Protein AF-A0A2E3K955-F1 (afdb_monomer_lite)

Structure (mmCIF, N/CA/C/O backbone):
data_AF-A0A2E3K955-F1
#
_entry.id   AF-A0A2E3K955-F1
#
loop_
_atom_site.group_PDB
_atom_site.id
_atom_site.type_symbol
_atom_site.label_atom_id
_atom_site.label_alt_id
_atom_site.label_comp_id
_atom_site.label_asym_id
_atom_site.label_entity_id
_atom_site.label_seq_id
_atom_site.pdbx_PDB_ins_code
_atom_site.Cartn_x
_atom_site.Cartn_y
_atom_site.Cartn_z
_atom_site.occupancy
_atom_site.B_iso_or_equiv
_atom_site.auth_seq_id
_atom_site.auth_comp_id
_atom_site.auth_asym_id
_atom_site.auth_atom_id
_atom_site.pdbx_PDB_model_num
ATOM 1 N N . MET A 1 1 ? 65.941 2.593 -70.923 1.00 53.12 1 MET A N 1
ATOM 2 C CA . MET A 1 1 ? 64.839 1.762 -70.395 1.00 53.12 1 MET A CA 1
ATOM 3 C C . MET A 1 1 ? 63.545 2.263 -71.023 1.00 53.12 1 MET A C 1
ATOM 5 O O . MET A 1 1 ? 63.194 3.402 -70.747 1.00 53.12 1 MET A O 1
A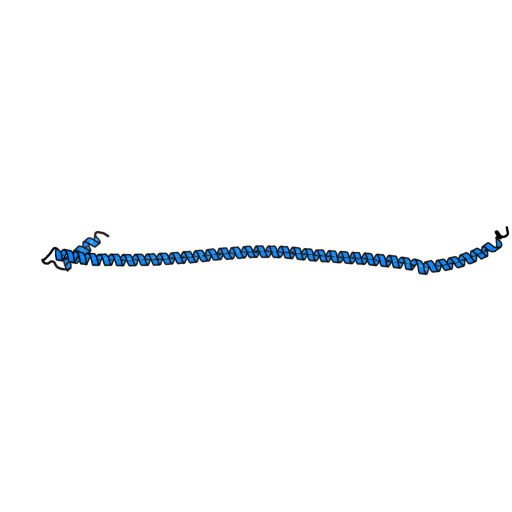TOM 9 N N . PRO A 1 2 ? 62.862 1.485 -71.877 1.00 59.06 2 PRO A N 1
ATOM 10 C CA . PRO A 1 2 ? 61.659 1.915 -72.614 1.00 59.06 2 PRO A CA 1
ATOM 11 C C . PRO A 1 2 ? 60.407 2.132 -71.729 1.00 59.06 2 PRO A C 1
ATOM 13 O O . PRO A 1 2 ? 59.293 2.167 -72.227 1.00 59.06 2 PRO A O 1
ATOM 16 N N . GLN A 1 3 ? 60.578 2.245 -70.409 1.00 63.62 3 GLN A N 1
ATOM 17 C CA . GLN A 1 3 ? 59.508 2.327 -69.407 1.00 63.62 3 GLN A CA 1
ATOM 18 C C . GLN A 1 3 ? 59.197 3.774 -68.984 1.00 63.62 3 GLN A C 1
ATOM 20 O O . GLN A 1 3 ? 58.196 4.015 -68.320 1.00 63.62 3 GLN A O 1
ATOM 25 N N . LEU A 1 4 ? 60.051 4.732 -69.361 1.00 69.06 4 LEU A N 1
ATOM 26 C CA . LEU A 1 4 ? 59.873 6.167 -69.112 1.00 69.06 4 LEU A CA 1
ATOM 27 C C . LEU A 1 4 ? 59.675 6.907 -70.439 1.00 69.06 4 LEU A C 1
ATOM 29 O O . LEU A 1 4 ? 60.386 7.863 -70.744 1.00 69.06 4 LEU A O 1
ATOM 33 N N . ASP A 1 5 ? 58.748 6.411 -71.256 1.00 71.06 5 ASP A N 1
ATOM 34 C CA . ASP A 1 5 ? 58.292 7.130 -72.439 1.00 71.06 5 ASP A CA 1
ATOM 35 C C . ASP A 1 5 ? 57.166 8.094 -72.038 1.00 71.06 5 ASP A C 1
ATOM 37 O O . ASP A 1 5 ? 56.031 7.697 -71.776 1.00 71.06 5 ASP A O 1
ATOM 41 N N . PHE A 1 6 ? 57.493 9.385 -71.955 1.00 74.06 6 PHE A N 1
ATOM 42 C CA . PHE A 1 6 ? 56.559 10.437 -71.546 1.00 74.06 6 PHE A CA 1
ATOM 43 C C . PHE A 1 6 ? 55.397 10.633 -72.534 1.00 74.06 6 PHE A C 1
ATOM 45 O O . PHE A 1 6 ? 54.405 11.276 -72.183 1.00 74.06 6 PHE A O 1
ATOM 52 N N . ALA A 1 7 ? 55.473 10.066 -73.744 1.00 78.69 7 ALA A N 1
ATOM 53 C CA . ALA A 1 7 ? 54.402 10.145 -74.731 1.00 78.69 7 ALA A CA 1
ATOM 54 C C . ALA A 1 7 ? 53.134 9.367 -74.321 1.00 78.69 7 ALA A C 1
ATOM 56 O O . ALA A 1 7 ? 52.042 9.702 -74.779 1.00 78.69 7 ALA A O 1
ATOM 57 N N . THR A 1 8 ? 53.230 8.363 -73.436 1.00 80.00 8 THR A N 1
ATOM 58 C CA . THR A 1 8 ? 52.069 7.553 -73.006 1.00 80.00 8 THR A CA 1
ATOM 59 C C . THR A 1 8 ? 51.352 8.104 -71.770 1.00 80.00 8 THR A C 1
ATOM 61 O O . THR A 1 8 ? 50.213 7.714 -71.491 1.00 80.00 8 THR A O 1
ATOM 64 N N . PHE A 1 9 ? 51.979 9.028 -71.032 1.00 84.19 9 PHE A N 1
ATOM 65 C CA . PHE A 1 9 ? 51.437 9.581 -69.785 1.00 84.19 9 PHE A CA 1
ATOM 66 C C . PHE A 1 9 ? 50.100 10.323 -69.955 1.00 84.19 9 PHE A C 1
ATOM 68 O O . PHE A 1 9 ? 49.212 10.090 -69.132 1.00 84.19 9 PHE A O 1
ATOM 75 N N . PRO A 1 10 ? 49.876 11.151 -70.998 1.00 88.31 10 PRO A N 1
ATOM 76 C CA . PRO A 1 10 ? 48.590 11.827 -71.187 1.00 88.31 10 PRO A CA 1
ATOM 77 C C . PRO A 1 10 ? 47.419 10.850 -71.351 1.00 88.31 10 PRO A C 1
ATOM 79 O O . PRO A 1 10 ? 46.369 11.028 -70.735 1.00 88.31 10 PRO A O 1
ATOM 82 N N . THR A 1 11 ? 47.611 9.777 -72.122 1.00 88.62 11 THR A N 1
ATOM 83 C CA . THR A 1 11 ? 46.588 8.742 -72.337 1.00 88.62 11 THR A CA 1
ATOM 84 C C . THR A 1 11 ? 46.300 7.962 -71.055 1.00 88.62 11 THR A C 1
ATOM 86 O O . THR A 1 11 ? 45.140 7.685 -70.746 1.00 88.62 11 THR A O 1
ATOM 89 N N . GLN A 1 12 ? 47.334 7.637 -70.273 1.00 88.00 12 GLN A N 1
ATOM 90 C CA . GLN A 1 12 ? 47.169 6.965 -68.983 1.00 88.00 12 GLN A CA 1
ATOM 91 C C . GLN A 1 12 ? 46.436 7.854 -67.968 1.00 88.00 12 GLN A C 1
ATOM 93 O O . GLN A 1 12 ? 45.546 7.372 -67.271 1.00 88.00 12 GLN A O 1
ATOM 98 N N . LEU A 1 13 ? 46.753 9.152 -67.920 1.00 91.19 13 LEU A N 1
ATOM 99 C CA . LEU A 1 13 ? 46.060 10.125 -67.072 1.00 91.19 13 LEU A CA 1
ATOM 100 C C . LEU A 1 13 ? 44.598 10.323 -67.487 1.00 91.19 13 LEU A C 1
ATOM 102 O O . LEU A 1 13 ? 43.734 10.427 -66.620 1.00 91.19 13 LEU A O 1
ATOM 106 N N . PHE A 1 14 ? 44.303 10.324 -68.789 1.00 93.56 14 PHE A N 1
ATOM 107 C CA . PHE A 1 14 ? 42.934 10.407 -69.299 1.00 93.56 14 PHE A CA 1
ATOM 108 C C . PHE A 1 14 ? 42.082 9.213 -68.844 1.00 93.56 14 PHE A C 1
ATOM 110 O O . PHE A 1 14 ? 41.010 9.400 -68.265 1.00 93.56 14 PHE A O 1
ATOM 117 N N . TRP A 1 15 ? 42.576 7.983 -69.020 1.00 93.50 15 TRP A N 1
ATOM 118 C CA . TRP A 1 15 ? 41.871 6.783 -68.552 1.00 93.50 15 TRP A CA 1
ATOM 119 C C . TRP A 1 15 ? 41.811 6.676 -67.026 1.00 93.50 15 TRP A C 1
ATOM 121 O O . TRP A 1 15 ? 40.805 6.209 -66.485 1.00 93.50 15 TRP A O 1
ATOM 131 N N . LEU A 1 16 ? 42.841 7.144 -66.318 1.00 95.06 16 LEU A N 1
ATOM 132 C CA . LEU A 1 16 ? 42.818 7.254 -64.861 1.00 95.06 16 LEU A CA 1
ATOM 133 C C . LEU A 1 16 ? 41.702 8.196 -64.412 1.00 95.06 16 LEU A C 1
ATOM 135 O O . LEU A 1 16 ? 40.919 7.814 -63.551 1.00 95.06 16 LEU A O 1
ATOM 139 N N . LEU A 1 17 ? 41.570 9.377 -65.021 1.00 96.06 17 LEU A N 1
ATOM 140 C CA . LEU A 1 17 ? 40.493 10.317 -64.706 1.00 96.06 17 LEU A CA 1
ATOM 141 C C . LEU A 1 17 ? 39.119 9.703 -64.962 1.00 96.06 17 LEU A C 1
ATOM 143 O O . LEU A 1 17 ? 38.263 9.757 -64.087 1.00 96.06 17 LEU A O 1
ATOM 147 N N . ILE A 1 18 ? 38.919 9.061 -66.114 1.00 96.38 18 ILE A N 1
ATOM 148 C CA . ILE A 1 18 ? 37.639 8.424 -66.447 1.00 96.38 18 ILE A CA 1
ATOM 149 C C . ILE A 1 18 ? 37.294 7.322 -65.441 1.00 96.38 18 ILE A C 1
ATOM 151 O O . ILE A 1 18 ? 36.209 7.330 -64.859 1.00 96.38 18 ILE A O 1
ATOM 155 N N . SER A 1 19 ? 38.209 6.378 -65.217 1.00 95.75 19 SER A N 1
ATOM 156 C CA . SER A 1 19 ? 37.980 5.252 -64.304 1.00 95.75 19 SER A CA 1
ATOM 157 C C . SER A 1 19 ? 37.787 5.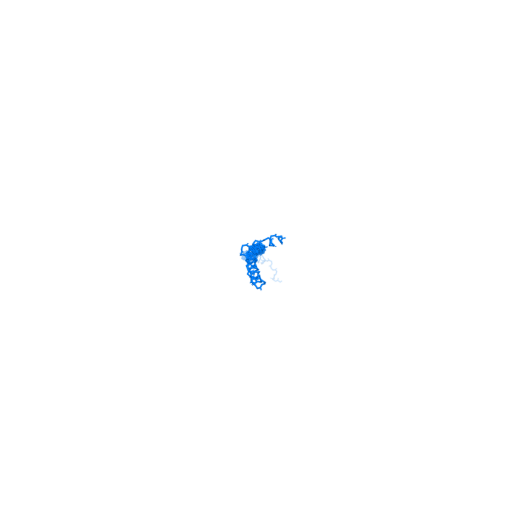716 -62.856 1.00 95.75 19 SER A C 1
ATOM 159 O O . SER A 1 19 ? 36.879 5.237 -62.174 1.00 95.75 19 SER A O 1
ATOM 161 N N . PHE A 1 20 ? 38.564 6.705 -62.410 1.00 96.38 20 PHE A N 1
ATOM 162 C CA . PHE A 1 20 ? 38.437 7.305 -61.086 1.00 96.38 20 PHE A CA 1
ATOM 163 C C . PHE A 1 20 ? 37.120 8.067 -60.922 1.00 96.38 20 PHE A C 1
ATOM 165 O O . PHE A 1 20 ? 36.446 7.890 -59.913 1.00 96.38 20 PHE A O 1
ATOM 172 N N . SER A 1 21 ? 36.703 8.870 -61.905 1.00 96.69 21 SER A N 1
ATOM 173 C CA . SER A 1 21 ? 35.426 9.592 -61.857 1.00 96.69 21 SER A CA 1
ATOM 174 C C . SER A 1 21 ? 34.228 8.643 -61.822 1.00 96.69 21 SER A C 1
ATOM 176 O O . SER A 1 21 ? 33.286 8.881 -61.065 1.00 96.69 21 SER A O 1
ATOM 178 N N . ILE A 1 22 ? 34.267 7.546 -62.588 1.00 96.31 22 ILE A N 1
ATOM 179 C CA . ILE A 1 22 ? 33.226 6.509 -62.545 1.00 96.31 22 ILE A CA 1
ATOM 180 C C . ILE A 1 22 ? 33.179 5.866 -61.154 1.00 96.31 22 ILE A C 1
ATOM 182 O O . ILE A 1 22 ? 32.109 5.801 -60.546 1.00 96.31 22 ILE A O 1
ATOM 186 N N . LEU A 1 23 ? 34.329 5.446 -60.616 1.00 95.62 23 LEU A N 1
ATOM 187 C CA . LEU A 1 23 ? 34.418 4.864 -59.275 1.00 95.62 23 LEU A CA 1
ATOM 188 C C . LEU A 1 23 ? 33.917 5.837 -58.196 1.00 95.62 23 LEU A C 1
ATOM 190 O O . LEU A 1 23 ? 33.133 5.453 -57.327 1.00 95.62 23 LEU A O 1
ATOM 194 N N . TYR A 1 24 ? 34.326 7.103 -58.275 1.00 95.94 24 TYR A N 1
ATOM 195 C CA . TYR A 1 24 ? 33.909 8.161 -57.360 1.00 95.94 24 TYR A CA 1
ATOM 196 C C . TYR A 1 24 ? 32.390 8.350 -57.378 1.00 95.94 24 TYR A C 1
ATOM 198 O O . TYR A 1 24 ? 31.762 8.393 -56.321 1.00 95.94 24 TYR A O 1
ATOM 206 N N . CYS A 1 25 ? 31.780 8.385 -58.566 1.00 96.12 25 CYS A N 1
ATOM 207 C CA . CYS A 1 25 ? 30.332 8.505 -58.713 1.00 96.12 25 CYS A CA 1
ATOM 208 C C . CYS A 1 25 ? 29.593 7.311 -58.079 1.00 96.12 25 CYS A C 1
ATOM 210 O O . CYS A 1 25 ? 28.598 7.498 -57.374 1.00 96.12 25 CYS A O 1
ATOM 212 N N . ILE A 1 26 ? 30.112 6.088 -58.246 1.00 95.31 26 ILE A N 1
ATOM 213 C CA . ILE A 1 26 ? 29.547 4.879 -57.623 1.00 95.31 26 ILE A CA 1
ATOM 214 C C . ILE A 1 26 ? 29.612 4.967 -56.093 1.00 95.31 26 ILE A C 1
ATOM 216 O O . ILE A 1 26 ? 28.610 4.700 -55.422 1.00 95.31 26 ILE A O 1
ATOM 220 N N . ILE A 1 27 ? 30.762 5.358 -55.535 1.00 94.94 27 ILE A N 1
ATOM 221 C CA . ILE A 1 27 ? 30.947 5.503 -54.084 1.00 94.94 27 ILE A CA 1
ATOM 222 C C . ILE A 1 27 ? 30.014 6.580 -53.535 1.00 94.94 27 ILE A C 1
ATOM 224 O O . ILE A 1 27 ? 29.291 6.328 -52.567 1.00 94.94 27 ILE A O 1
ATOM 228 N N . TRP A 1 28 ? 29.981 7.746 -54.178 1.00 95.00 28 TRP A N 1
ATOM 229 C CA . TRP A 1 28 ? 29.147 8.865 -53.756 1.00 95.00 28 TRP A CA 1
ATOM 230 C C . TRP A 1 28 ? 27.665 8.490 -53.747 1.00 95.00 28 TRP A C 1
ATOM 232 O O . TRP A 1 28 ? 26.959 8.760 -52.776 1.00 95.00 28 TRP A O 1
ATOM 242 N N . ARG A 1 29 ? 27.196 7.801 -54.791 1.00 94.50 29 ARG A N 1
ATOM 243 C CA . ARG A 1 29 ? 25.780 7.460 -54.929 1.00 94.50 29 ARG A CA 1
ATOM 244 C C . ARG A 1 29 ? 25.355 6.209 -54.161 1.00 94.50 29 ARG A C 1
ATOM 246 O O . ARG A 1 29 ? 24.169 6.073 -53.886 1.00 94.50 29 ARG A O 1
ATOM 253 N N . THR A 1 30 ? 26.275 5.308 -53.811 1.00 93.25 30 THR A N 1
ATOM 254 C CA . THR A 1 30 ? 25.916 3.997 -53.229 1.00 93.25 30 THR A CA 1
ATOM 255 C C . THR A 1 30 ? 26.464 3.783 -51.825 1.00 93.25 30 THR A C 1
ATOM 257 O O . THR A 1 30 ? 25.741 3.318 -50.947 1.00 93.25 30 THR A O 1
ATOM 260 N N . VAL A 1 31 ? 27.741 4.087 -51.595 1.00 92.56 31 VAL A N 1
ATOM 261 C CA . VAL A 1 31 ? 28.420 3.751 -50.335 1.00 92.56 31 VAL A CA 1
ATOM 262 C C . VAL A 1 31 ? 28.046 4.748 -49.243 1.00 92.56 31 VAL A C 1
ATOM 264 O O . VAL A 1 31 ? 27.647 4.336 -48.156 1.00 92.56 31 VAL A O 1
ATOM 267 N N . ILE A 1 32 ? 28.090 6.047 -49.549 1.00 93.38 32 ILE A N 1
ATOM 268 C CA . ILE A 1 32 ? 27.731 7.113 -48.603 1.00 93.38 32 ILE A CA 1
ATOM 269 C C . ILE A 1 32 ? 26.289 6.972 -48.075 1.00 93.38 32 ILE A C 1
ATOM 271 O O . ILE A 1 32 ? 26.127 6.930 -46.853 1.00 93.38 32 ILE A O 1
ATOM 275 N N . PRO A 1 33 ? 25.241 6.829 -48.918 1.00 94.25 33 PRO A N 1
ATOM 276 C CA . PRO A 1 33 ? 23.879 6.697 -48.399 1.00 94.25 33 PRO A CA 1
ATOM 277 C C . PRO A 1 33 ? 23.677 5.417 -47.586 1.00 94.25 33 PRO A C 1
ATOM 279 O O . PRO A 1 33 ? 22.967 5.441 -46.588 1.00 94.25 33 PRO A O 1
ATOM 282 N N . ARG A 1 34 ? 24.339 4.304 -47.938 1.00 93.38 34 ARG A N 1
ATOM 283 C CA . ARG A 1 34 ? 24.258 3.073 -47.133 1.00 93.38 34 ARG A CA 1
ATOM 284 C C . ARG A 1 34 ? 24.802 3.262 -45.720 1.00 93.38 34 ARG A C 1
ATOM 286 O O . ARG A 1 34 ? 24.187 2.778 -44.777 1.00 93.38 34 ARG A O 1
ATOM 293 N N . ILE A 1 35 ? 25.923 3.966 -45.567 1.00 92.62 35 ILE A N 1
ATOM 294 C CA . ILE A 1 35 ? 26.501 4.252 -44.246 1.00 92.62 35 ILE A CA 1
ATOM 295 C C . ILE A 1 35 ? 25.577 5.181 -43.448 1.00 92.62 35 ILE A C 1
ATOM 297 O O . ILE A 1 35 ? 25.322 4.919 -42.273 1.00 92.62 35 ILE A O 1
ATOM 301 N N . SER A 1 36 ? 25.023 6.211 -44.099 1.00 93.06 36 SER A N 1
ATOM 302 C CA . SER A 1 36 ? 24.051 7.123 -43.483 1.00 93.06 36 SER A CA 1
ATOM 303 C C . SER A 1 36 ? 22.821 6.379 -42.961 1.00 93.06 36 SER A C 1
ATOM 305 O O . SER A 1 36 ? 22.453 6.551 -41.803 1.00 93.06 36 SER A O 1
ATOM 307 N N . ASN A 1 37 ? 22.241 5.485 -43.769 1.00 94.44 37 ASN A N 1
ATOM 308 C CA . ASN A 1 37 ? 21.059 4.709 -43.388 1.00 94.44 37 ASN A CA 1
ATOM 309 C C . ASN A 1 37 ? 21.312 3.828 -42.156 1.00 94.44 37 ASN A C 1
ATOM 311 O O . ASN A 1 37 ? 20.460 3.736 -41.280 1.00 94.44 37 ASN A O 1
ATOM 315 N N . VAL A 1 38 ? 22.488 3.196 -42.054 1.00 94.31 38 VAL A N 1
ATOM 316 C CA . VAL A 1 38 ? 22.833 2.362 -40.888 1.00 94.31 38 VAL A CA 1
ATOM 317 C C . VAL A 1 38 ? 23.006 3.211 -39.627 1.00 94.31 38 VAL A C 1
ATOM 319 O O . VAL A 1 38 ? 22.599 2.789 -38.543 1.00 94.31 38 VAL A O 1
ATOM 322 N N . MET A 1 39 ? 23.607 4.399 -39.741 1.00 94.25 39 MET A N 1
ATOM 323 C CA . MET A 1 39 ? 23.708 5.326 -38.609 1.00 94.25 39 MET A CA 1
ATOM 324 C C . MET A 1 39 ? 22.333 5.817 -38.162 1.00 94.25 39 MET A C 1
ATOM 326 O O . MET A 1 39 ? 22.051 5.806 -36.966 1.00 94.25 39 MET A O 1
ATOM 330 N N . GLU A 1 40 ? 21.475 6.201 -39.105 1.00 95.12 40 GLU A N 1
ATOM 331 C CA . GLU A 1 40 ? 20.124 6.676 -38.819 1.00 95.12 40 GLU A CA 1
ATOM 332 C C . GLU A 1 40 ? 19.256 5.579 -38.197 1.00 95.12 40 GLU A C 1
ATOM 334 O O . GLU A 1 40 ? 1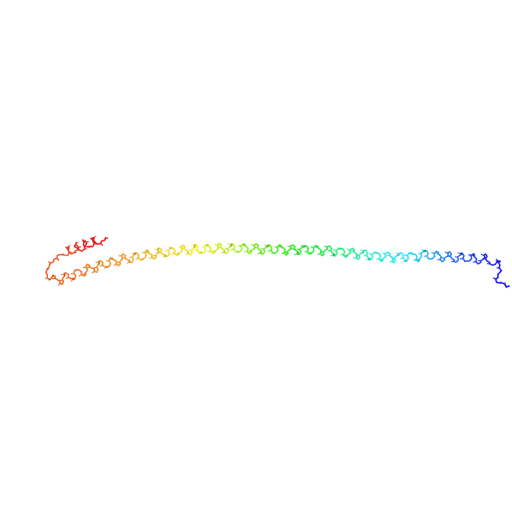8.594 5.822 -37.191 1.00 95.12 40 GLU A O 1
ATOM 339 N N . GLU A 1 41 ? 19.323 4.346 -38.706 1.00 95.31 41 GLU A N 1
ATOM 340 C CA . GLU A 1 41 ? 18.603 3.212 -38.126 1.00 95.31 41 GLU A CA 1
ATOM 341 C C . GLU A 1 41 ? 19.048 2.948 -36.682 1.00 95.31 41 GLU A C 1
ATOM 343 O O . GLU A 1 41 ? 18.217 2.752 -35.793 1.00 95.31 41 GLU A O 1
ATOM 348 N N . ARG A 1 42 ? 20.360 2.980 -36.415 1.00 95.44 42 ARG A N 1
ATOM 349 C CA . ARG A 1 42 ? 20.882 2.835 -35.050 1.00 95.44 42 ARG A CA 1
ATOM 350 C C . ARG A 1 42 ? 20.413 3.969 -34.148 1.00 95.44 42 ARG A C 1
ATOM 352 O O . ARG A 1 42 ? 19.958 3.696 -33.041 1.00 95.44 42 ARG A O 1
ATOM 359 N N . GLN A 1 43 ? 20.495 5.212 -34.614 1.00 95.38 43 GLN A N 1
ATOM 360 C CA . GLN A 1 43 ? 20.061 6.372 -33.841 1.00 95.38 43 GLN A CA 1
ATOM 361 C C . GLN A 1 43 ? 18.559 6.311 -33.542 1.00 95.38 43 GLN A C 1
ATOM 363 O O . GLN A 1 43 ? 18.148 6.560 -32.413 1.00 95.38 43 GLN A O 1
ATOM 368 N N . SER A 1 44 ? 17.748 5.929 -34.529 1.00 96.06 44 SER A N 1
ATOM 369 C CA . SER A 1 44 ? 16.304 5.752 -34.387 1.00 96.06 44 SER A CA 1
ATOM 370 C C . SER A 1 44 ? 15.969 4.667 -33.364 1.00 96.06 44 SER A C 1
ATOM 372 O O . SER A 1 44 ? 15.156 4.902 -32.473 1.00 96.06 44 SER A O 1
ATOM 374 N N . ARG A 1 45 ? 16.653 3.514 -33.418 1.00 96.19 45 ARG A N 1
ATOM 375 C CA . ARG A 1 45 ? 16.492 2.439 -32.427 1.00 96.19 45 ARG A CA 1
ATOM 376 C C . ARG A 1 45 ? 16.843 2.910 -31.017 1.00 96.19 45 ARG A C 1
ATOM 378 O O . ARG A 1 45 ? 16.041 2.721 -30.113 1.00 96.19 45 ARG A O 1
ATOM 385 N N . VAL A 1 46 ? 17.986 3.577 -30.841 1.00 96.44 46 VAL A N 1
ATOM 386 C CA . VAL A 1 46 ? 18.413 4.103 -29.532 1.00 96.44 46 VAL A CA 1
ATOM 387 C C . VAL A 1 46 ? 17.423 5.135 -28.996 1.00 96.44 46 VAL A C 1
ATOM 389 O O . VAL A 1 46 ? 17.035 5.059 -27.833 1.00 96.44 46 VAL A O 1
ATOM 392 N N . ASN A 1 47 ? 16.978 6.073 -29.832 1.00 96.19 47 ASN A N 1
ATOM 393 C CA . ASN A 1 47 ? 15.992 7.074 -29.432 1.00 96.19 47 ASN A CA 1
ATOM 394 C C . ASN A 1 47 ? 14.657 6.417 -29.046 1.00 96.19 47 ASN A C 1
ATOM 396 O O . ASN A 1 47 ? 14.089 6.766 -28.016 1.00 96.19 47 ASN A O 1
ATOM 400 N N . GLY A 1 48 ? 14.193 5.430 -29.819 1.00 97.00 48 GLY A N 1
ATOM 401 C CA . GLY A 1 48 ? 12.977 4.677 -29.512 1.00 97.00 48 GLY A CA 1
ATOM 402 C C . GLY A 1 48 ? 13.096 3.822 -28.245 1.00 97.00 48 GLY A C 1
ATOM 403 O O . GLY A 1 48 ? 12.129 3.677 -27.501 1.00 97.00 48 GLY A O 1
ATOM 404 N N . ASP A 1 49 ? 14.274 3.269 -27.958 1.00 96.44 49 ASP A N 1
ATOM 405 C CA . ASP A 1 49 ? 14.544 2.547 -26.710 1.00 96.44 49 ASP A CA 1
ATOM 406 C C . ASP A 1 49 ? 14.554 3.494 -25.506 1.00 96.44 49 ASP A C 1
ATOM 408 O O . ASP A 1 49 ? 13.956 3.180 -24.477 1.00 96.44 49 ASP A O 1
ATOM 412 N N . LEU A 1 50 ? 15.168 4.674 -25.642 1.00 97.38 50 LEU A N 1
ATOM 413 C CA . LEU A 1 50 ? 15.169 5.711 -24.608 1.00 97.38 50 LEU A CA 1
ATOM 414 C C . LEU A 1 50 ? 13.762 6.244 -24.331 1.00 97.38 50 LEU A C 1
ATOM 416 O O . LEU A 1 50 ? 13.386 6.397 -23.171 1.00 97.38 50 LEU A O 1
ATOM 420 N N . GLU A 1 51 ? 12.970 6.499 -25.369 1.00 97.50 51 GLU A N 1
ATOM 421 C CA . GLU A 1 51 ? 11.584 6.941 -25.220 1.00 97.50 51 GLU A CA 1
ATOM 422 C C . GLU A 1 51 ? 10.737 5.877 -24.512 1.00 97.50 51 GLU A C 1
ATOM 424 O O . GLU A 1 51 ? 10.050 6.179 -23.536 1.00 97.50 51 GLU A O 1
ATOM 429 N N . ARG A 1 52 ? 10.860 4.607 -24.919 1.00 96.69 52 ARG A N 1
ATOM 430 C CA . ARG A 1 52 ? 10.196 3.489 -24.234 1.00 96.69 52 ARG A CA 1
ATOM 431 C C . ARG A 1 52 ? 10.630 3.364 -22.779 1.00 96.69 52 ARG A C 1
ATOM 433 O O . ARG A 1 52 ? 9.778 3.187 -21.914 1.00 96.69 52 ARG A O 1
ATOM 440 N N . ALA A 1 53 ? 11.924 3.483 -22.491 1.00 96.81 53 ALA A N 1
ATOM 441 C CA . ALA A 1 53 ? 12.438 3.433 -21.127 1.00 96.81 53 ALA A CA 1
ATOM 442 C C . ALA A 1 53 ? 11.897 4.588 -20.268 1.00 96.81 53 ALA A C 1
ATOM 444 O O . ALA A 1 53 ? 11.503 4.366 -19.123 1.00 96.81 53 ALA A O 1
ATOM 445 N N . ASN A 1 54 ? 11.821 5.800 -20.822 1.00 96.88 54 ASN A N 1
ATOM 446 C CA . ASN A 1 54 ? 11.252 6.961 -20.139 1.00 96.88 54 ASN A CA 1
ATOM 447 C C . ASN A 1 54 ? 9.754 6.785 -19.867 1.00 96.88 54 ASN A C 1
ATOM 449 O O . ASN A 1 54 ? 9.311 7.055 -18.750 1.00 96.88 54 ASN A O 1
ATOM 453 N N . ASN A 1 55 ? 8.991 6.280 -20.839 1.00 97.38 55 ASN A N 1
ATOM 454 C CA . ASN A 1 55 ? 7.562 6.009 -20.674 1.00 97.38 55 ASN A CA 1
ATOM 455 C C . ASN A 1 55 ? 7.320 4.935 -19.607 1.00 97.38 55 ASN A C 1
ATOM 457 O O . ASN A 1 55 ? 6.545 5.160 -18.681 1.00 97.38 55 ASN A O 1
ATOM 461 N N . LEU A 1 56 ? 8.064 3.825 -19.650 1.00 97.12 56 LEU A N 1
ATOM 462 C CA . LEU A 1 56 ? 8.000 2.780 -18.623 1.00 97.12 56 LEU A CA 1
ATOM 463 C C . LEU A 1 56 ? 8.388 3.309 -17.237 1.00 97.12 56 LEU A C 1
ATOM 465 O O . LEU A 1 56 ? 7.763 2.954 -16.240 1.00 97.12 56 LEU A O 1
ATOM 469 N N . GLN A 1 57 ? 9.396 4.181 -17.151 1.00 97.19 57 GLN A N 1
ATOM 470 C CA . GLN A 1 57 ? 9.768 4.809 -15.886 1.00 97.19 57 GLN A CA 1
ATOM 471 C C . GLN A 1 57 ? 8.659 5.740 -15.369 1.00 97.19 57 GLN A C 1
ATOM 473 O O . GLN A 1 57 ? 8.397 5.767 -14.164 1.00 97.19 57 GLN A O 1
ATOM 478 N N . ALA A 1 58 ? 8.013 6.507 -16.249 1.00 97.50 58 ALA A N 1
ATOM 479 C CA . ALA A 1 58 ? 6.899 7.377 -15.888 1.00 97.50 58 ALA A CA 1
ATOM 480 C C . ALA A 1 58 ? 5.689 6.563 -15.403 1.00 97.50 58 ALA A C 1
ATOM 482 O O . ALA A 1 58 ? 5.142 6.862 -14.342 1.00 97.50 58 ALA A O 1
ATOM 483 N N . GLU A 1 59 ? 5.328 5.494 -16.113 1.00 96.69 59 GLU A N 1
ATOM 484 C CA . GLU A 1 59 ? 4.278 4.555 -15.708 1.00 96.69 59 GLU A CA 1
ATOM 485 C C . GLU A 1 59 ? 4.589 3.908 -14.357 1.00 96.69 59 GLU A C 1
ATOM 487 O O . GLU A 1 59 ? 3.753 3.941 -13.455 1.00 96.69 59 GLU A O 1
ATOM 492 N N . ALA A 1 60 ? 5.813 3.412 -14.158 1.00 96.94 60 ALA A N 1
ATOM 493 C CA . ALA A 1 60 ? 6.234 2.835 -12.885 1.00 96.94 60 ALA A CA 1
ATOM 494 C C . ALA A 1 60 ? 6.122 3.842 -11.728 1.00 96.94 60 ALA A C 1
ATOM 496 O O . ALA A 1 60 ? 5.634 3.496 -10.653 1.00 96.94 60 ALA A O 1
ATOM 497 N N . LYS A 1 61 ? 6.514 5.106 -11.944 1.00 97.06 61 LYS A N 1
ATOM 498 C CA . LYS A 1 61 ? 6.356 6.180 -10.948 1.00 97.06 61 LYS A CA 1
ATOM 499 C C . LYS A 1 61 ? 4.885 6.470 -10.642 1.00 97.06 61 LYS A C 1
ATOM 501 O O . LYS A 1 61 ? 4.545 6.671 -9.478 1.00 97.06 61 LYS A O 1
ATOM 506 N N . MET A 1 62 ? 4.013 6.481 -11.652 1.00 97.12 62 MET A N 1
ATOM 507 C CA . MET A 1 62 ? 2.570 6.659 -11.447 1.00 97.12 62 MET A CA 1
ATOM 508 C C . MET A 1 62 ? 1.973 5.508 -10.635 1.00 97.12 62 MET A C 1
ATOM 510 O O . MET A 1 62 ? 1.246 5.754 -9.672 1.00 97.12 62 MET A O 1
ATOM 514 N N . VAL A 1 63 ? 2.325 4.265 -10.976 1.00 96.69 63 VAL A N 1
ATOM 515 C CA . VAL A 1 63 ? 1.873 3.071 -10.252 1.00 96.69 63 VAL A CA 1
ATOM 516 C C . VAL A 1 63 ? 2.360 3.105 -8.806 1.00 96.69 63 VAL A C 1
ATOM 518 O O . VAL A 1 63 ? 1.545 2.939 -7.902 1.00 96.69 63 VAL A O 1
ATOM 521 N N . LEU A 1 64 ? 3.639 3.406 -8.566 1.00 96.88 64 LEU A N 1
ATOM 522 C CA . LEU A 1 64 ? 4.187 3.540 -7.212 1.00 96.88 64 LEU A CA 1
ATOM 523 C C . LEU A 1 64 ? 3.444 4.597 -6.392 1.00 96.88 64 LEU A C 1
ATOM 525 O O . LEU A 1 64 ? 3.038 4.314 -5.271 1.00 96.88 64 LEU A O 1
ATOM 529 N N . ASN A 1 65 ? 3.187 5.776 -6.962 1.00 97.25 65 ASN A N 1
ATOM 530 C CA . ASN A 1 65 ? 2.442 6.830 -6.272 1.00 97.25 65 ASN A CA 1
ATOM 531 C C . ASN A 1 65 ? 1.008 6.381 -5.938 1.00 97.25 65 ASN A C 1
ATOM 533 O O . ASN A 1 65 ? 0.539 6.568 -4.817 1.00 97.25 65 ASN A O 1
ATOM 537 N N . SER A 1 66 ? 0.318 5.731 -6.881 1.00 96.38 66 SER A N 1
ATOM 538 C CA . SER A 1 66 ? -1.026 5.193 -6.634 1.00 96.38 66 SER A CA 1
ATOM 539 C C . SER A 1 66 ? -1.037 4.110 -5.549 1.00 96.38 66 SER A C 1
ATOM 541 O O . SER A 1 66 ? -1.936 4.086 -4.712 1.00 96.38 66 SER A O 1
ATOM 543 N N . TYR A 1 67 ? -0.005 3.265 -5.514 1.00 96.12 67 TYR A N 1
ATOM 544 C CA . TYR A 1 67 ? 0.162 2.216 -4.518 1.00 96.12 67 TYR A CA 1
ATOM 545 C C . TYR A 1 67 ? 0.453 2.792 -3.126 1.00 96.12 67 TYR A C 1
ATOM 547 O O . TYR A 1 67 ? -0.171 2.388 -2.148 1.00 96.12 67 TYR A O 1
ATOM 555 N N . GLU A 1 68 ? 1.351 3.775 -3.026 1.00 97.06 68 GLU A N 1
ATOM 556 C CA . GLU A 1 68 ? 1.654 4.473 -1.771 1.00 97.06 68 GLU A CA 1
ATOM 557 C C . GLU A 1 68 ? 0.433 5.216 -1.218 1.00 97.06 68 GLU A C 1
ATOM 559 O O . GLU A 1 68 ? 0.180 5.172 -0.009 1.00 97.06 68 GLU A O 1
ATOM 564 N N . LYS A 1 69 ? -0.361 5.846 -2.094 1.00 97.25 69 LYS A N 1
ATOM 565 C CA . LYS A 1 69 ? -1.647 6.450 -1.722 1.00 97.25 69 LYS A CA 1
ATOM 566 C C . LYS A 1 69 ? -2.618 5.406 -1.192 1.00 97.25 69 LYS A C 1
ATOM 568 O O . LYS A 1 69 ? -3.070 5.547 -0.065 1.00 97.25 69 LYS A O 1
ATOM 573 N N . ALA A 1 70 ? -2.848 4.320 -1.931 1.00 96.69 70 ALA A N 1
ATOM 574 C CA . ALA A 1 70 ? -3.738 3.245 -1.497 1.00 96.69 70 ALA A CA 1
ATOM 575 C C . ALA A 1 70 ? -3.311 2.641 -0.146 1.00 96.69 70 ALA A C 1
ATOM 577 O O . ALA A 1 70 ? -4.151 2.357 0.707 1.00 96.69 70 ALA A O 1
ATOM 578 N N . LEU A 1 71 ? -2.004 2.491 0.088 1.00 97.62 71 LEU A N 1
ATOM 579 C CA . LEU A 1 71 ? -1.473 2.013 1.364 1.00 97.62 71 LEU A CA 1
ATOM 580 C C . LEU A 1 71 ? -1.716 3.012 2.505 1.00 97.62 71 LEU A C 1
ATOM 582 O O . LEU A 1 71 ? -2.030 2.609 3.627 1.00 97.62 71 LEU A O 1
ATOM 586 N N . THR A 1 72 ? -1.549 4.305 2.237 1.00 97.31 72 THR A N 1
ATOM 587 C CA . THR A 1 72 ? -1.773 5.374 3.220 1.00 97.31 72 THR A CA 1
ATOM 588 C C . THR A 1 72 ? -3.254 5.505 3.558 1.00 97.31 72 THR A C 1
ATOM 590 O O . THR A 1 72 ? -3.607 5.529 4.739 1.00 97.31 72 THR A O 1
ATOM 593 N N . ASP A 1 73 ? -4.113 5.499 2.542 1.00 96.94 73 ASP A N 1
ATOM 594 C CA . ASP A 1 73 ? -5.565 5.571 2.683 1.00 96.94 73 ASP A CA 1
ATOM 595 C C . ASP A 1 73 ? -6.088 4.349 3.443 1.00 96.94 73 ASP A C 1
ATOM 597 O O . ASP A 1 73 ? -6.780 4.506 4.446 1.00 96.94 73 ASP A O 1
ATOM 601 N N . GLY A 1 74 ? -5.652 3.138 3.076 1.00 97.12 74 GLY A N 1
ATOM 602 C CA . GLY A 1 74 ? -6.034 1.912 3.779 1.00 97.12 74 GLY A CA 1
ATOM 603 C C . GLY A 1 74 ? -5.590 1.891 5.246 1.00 97.12 74 GLY A C 1
ATOM 604 O O . GLY A 1 74 ? -6.334 1.447 6.122 1.00 97.12 74 GLY A O 1
ATOM 605 N N . ARG A 1 75 ? -4.400 2.424 5.561 1.00 96.81 75 ARG A N 1
ATOM 606 C CA . ARG A 1 75 ? -3.949 2.591 6.956 1.00 96.81 75 ARG A CA 1
ATOM 607 C C . ARG A 1 75 ? -4.798 3.610 7.713 1.00 96.81 75 ARG A C 1
ATOM 609 O O . ARG A 1 75 ? -5.116 3.371 8.877 1.00 96.81 75 ARG A O 1
ATOM 616 N N . SER A 1 76 ? -5.150 4.726 7.079 1.00 97.56 76 SER A N 1
ATOM 617 C CA . SER A 1 76 ? -6.009 5.752 7.676 1.00 97.56 76 SER A CA 1
ATOM 618 C C . SER A 1 76 ? -7.409 5.208 7.957 1.00 97.56 76 SER A C 1
ATOM 620 O O . SER A 1 76 ? -7.916 5.343 9.070 1.00 97.56 76 SER A O 1
ATOM 622 N N . GLU A 1 77 ? -8.000 4.509 6.990 1.00 97.00 77 GLU A N 1
ATOM 623 C CA . GLU A 1 77 ? -9.316 3.891 7.114 1.00 97.00 77 GLU A CA 1
ATOM 624 C C . GLU A 1 77 ? -9.338 2.830 8.217 1.00 97.00 77 GLU A C 1
ATOM 626 O O . GLU A 1 77 ? -10.216 2.864 9.079 1.00 97.00 77 GLU A O 1
ATOM 631 N N . ALA A 1 78 ? -8.324 1.962 8.284 1.00 96.31 78 ALA A N 1
ATOM 632 C CA . ALA A 1 78 ? -8.199 0.987 9.364 1.00 96.31 78 ALA A CA 1
ATOM 633 C C . ALA A 1 78 ? -8.110 1.658 10.747 1.00 96.31 78 ALA A C 1
ATOM 635 O O . ALA A 1 78 ? -8.777 1.233 11.691 1.00 96.31 78 ALA A O 1
ATOM 636 N N . GLN A 1 79 ? -7.323 2.731 10.884 1.00 97.00 79 GLN A N 1
ATOM 637 C CA . GLN A 1 79 ? -7.236 3.485 12.140 1.00 97.00 79 GLN A CA 1
ATOM 638 C C . GLN A 1 79 ? -8.561 4.161 12.506 1.00 97.00 79 GLN A C 1
ATOM 640 O O . GLN A 1 79 ? -8.942 4.163 13.678 1.00 97.00 79 GLN A O 1
ATOM 645 N N . ASN A 1 80 ? -9.271 4.719 11.526 1.00 97.31 80 ASN A N 1
ATOM 646 C CA . ASN A 1 80 ? -10.575 5.341 11.738 1.00 97.31 80 ASN A CA 1
ATOM 647 C C . ASN A 1 80 ? -11.617 4.303 12.161 1.00 97.31 80 ASN A C 1
ATOM 649 O O . ASN A 1 80 ? -12.316 4.520 13.150 1.00 97.31 80 ASN A O 1
ATOM 653 N N . LEU A 1 81 ? -11.648 3.144 11.500 1.00 97.31 81 LEU A N 1
ATOM 654 C CA . LEU A 1 81 ? -12.525 2.032 11.852 1.00 97.31 81 LEU A CA 1
ATOM 655 C C . LEU A 1 81 ? -12.247 1.519 13.269 1.00 97.31 81 LEU A C 1
ATOM 657 O O . LEU A 1 81 ? -13.184 1.276 14.031 1.00 97.31 81 LEU A O 1
ATOM 661 N N . LEU A 1 82 ? -10.973 1.386 13.654 1.00 97.06 82 LEU A N 1
ATOM 662 C CA . LEU A 1 82 ? -10.593 0.991 15.012 1.00 97.06 82 LEU A CA 1
ATOM 663 C C . LEU A 1 82 ? -11.075 2.007 16.051 1.00 97.06 82 LEU A C 1
ATOM 665 O O . LEU A 1 82 ? -11.657 1.611 17.061 1.00 97.06 82 LEU A O 1
ATOM 669 N N . LYS A 1 83 ? -10.886 3.308 15.800 1.00 97.00 83 LYS A N 1
ATOM 670 C CA . LYS A 1 83 ? -11.372 4.374 16.692 1.00 97.00 83 LYS A CA 1
ATOM 671 C C . LYS A 1 83 ? -12.893 4.361 16.809 1.00 97.00 83 LYS A C 1
ATOM 673 O O . LYS A 1 83 ? -13.418 4.396 17.918 1.00 97.00 83 LYS A O 1
ATOM 678 N N . GLU A 1 84 ? -13.604 4.278 15.688 1.00 96.94 84 GLU A N 1
ATOM 679 C CA . GLU A 1 84 ? -15.066 4.243 15.670 1.00 96.94 84 GLU A CA 1
ATOM 680 C C . GLU A 1 84 ? -15.602 3.011 16.410 1.00 96.94 84 GLU A C 1
ATOM 682 O O . GLU A 1 84 ? -16.521 3.113 17.224 1.00 96.94 84 GLU A O 1
ATOM 687 N N . THR A 1 85 ? -14.995 1.848 16.178 1.00 96.94 85 THR A N 1
ATOM 688 C CA . THR A 1 85 ? -15.376 0.596 16.838 1.00 96.94 85 THR A CA 1
ATOM 689 C C . THR A 1 85 ? -15.115 0.664 18.340 1.00 96.94 85 THR A C 1
ATOM 691 O O . THR A 1 85 ? -15.989 0.294 19.121 1.00 96.94 85 THR A O 1
ATOM 694 N N . ALA A 1 86 ? -13.966 1.198 18.765 1.00 96.69 86 ALA A N 1
ATOM 695 C CA . ALA A 1 86 ? -13.657 1.391 20.180 1.00 96.69 86 ALA A CA 1
ATOM 696 C C . ALA A 1 86 ? -14.674 2.320 20.865 1.00 96.69 86 ALA A C 1
ATOM 698 O O . ALA A 1 86 ? -15.176 1.990 21.938 1.00 96.69 86 ALA A O 1
ATOM 699 N N . LEU A 1 87 ? -15.048 3.432 20.219 1.00 97.00 87 LEU A N 1
ATOM 700 C CA . LEU A 1 87 ? -16.076 4.344 20.731 1.00 97.00 87 LEU A CA 1
ATOM 701 C C . LEU A 1 87 ? -17.454 3.674 20.819 1.00 97.00 87 LEU A C 1
ATOM 703 O O . LEU A 1 87 ? -18.152 3.836 21.820 1.00 97.00 87 LEU A O 1
ATOM 707 N N . LYS A 1 88 ? -17.846 2.887 19.807 1.00 96.62 88 LYS A N 1
ATOM 708 C CA . LYS A 1 88 ? -19.105 2.122 19.823 1.00 96.62 88 LYS A CA 1
ATOM 709 C C . LYS A 1 88 ? -19.132 1.090 20.948 1.00 96.62 88 LYS A C 1
ATOM 711 O O . LYS A 1 88 ? -20.156 0.958 21.614 1.00 96.62 88 LYS A O 1
ATOM 716 N N . ILE A 1 89 ? -18.028 0.374 21.169 1.00 96.38 89 ILE A N 1
ATOM 717 C CA . ILE A 1 89 ? -17.908 -0.607 22.255 1.00 96.38 89 ILE A CA 1
ATOM 718 C C . ILE A 1 89 ? -18.001 0.091 23.611 1.00 96.38 89 ILE A C 1
ATOM 720 O O . ILE A 1 89 ? -18.808 -0.329 24.436 1.00 96.38 89 ILE A O 1
ATOM 724 N N . ALA A 1 90 ? -17.250 1.175 23.819 1.00 96.25 90 ALA A N 1
ATOM 725 C CA . ALA A 1 90 ? -17.276 1.932 25.068 1.00 96.25 90 ALA A CA 1
ATOM 726 C C . ALA A 1 90 ? -18.683 2.466 25.376 1.00 96.25 90 ALA A C 1
ATOM 728 O O . ALA A 1 90 ? -19.185 2.299 26.485 1.00 96.25 90 ALA A O 1
ATOM 729 N N . LYS A 1 91 ? -19.369 3.032 24.373 1.00 96.56 91 LYS A N 1
ATOM 730 C CA . LYS A 1 91 ? -20.754 3.490 24.530 1.00 96.56 91 LYS A CA 1
ATOM 731 C C . LYS A 1 91 ? -21.692 2.339 24.895 1.00 96.56 91 LYS A C 1
ATOM 733 O O . LYS A 1 91 ? -22.461 2.456 25.840 1.00 96.56 91 LYS A O 1
ATOM 738 N N . ARG A 1 92 ? -21.584 1.203 24.200 1.00 96.31 92 ARG A N 1
ATOM 739 C CA . ARG A 1 92 ? -22.402 0.018 24.483 1.00 96.31 92 ARG A CA 1
ATOM 740 C C . ARG A 1 92 ? -22.156 -0.536 25.887 1.00 96.31 92 ARG A C 1
ATOM 742 O O . ARG A 1 92 ? -23.105 -0.994 26.511 1.00 96.31 92 ARG A O 1
ATOM 749 N N . GLN A 1 93 ? -20.917 -0.505 26.376 1.00 95.88 93 GLN A N 1
ATOM 750 C CA . GLN A 1 93 ? -20.591 -0.905 27.747 1.00 95.88 93 GLN A CA 1
ATOM 751 C C . GLN A 1 93 ? -21.262 0.018 28.764 1.00 95.88 93 GLN A C 1
ATOM 753 O O . GLN A 1 93 ? -21.945 -0.477 29.653 1.00 95.88 93 GLN A O 1
ATOM 758 N N . ILE A 1 94 ? -21.160 1.338 28.586 1.00 96.25 94 ILE A N 1
ATOM 759 C CA . ILE A 1 94 ? -21.820 2.319 29.462 1.00 96.25 94 ILE A CA 1
ATOM 760 C C . ILE A 1 94 ? -23.345 2.120 29.453 1.00 96.25 94 ILE A C 1
ATOM 762 O O . ILE A 1 94 ? -23.973 2.068 30.511 1.00 96.25 94 ILE A O 1
ATOM 766 N N . ASP A 1 95 ? -23.950 1.948 28.276 1.00 95.94 95 ASP A N 1
ATOM 767 C CA . ASP A 1 95 ? -25.393 1.711 28.138 1.00 95.94 95 ASP A CA 1
ATOM 768 C C . ASP A 1 95 ? -25.823 0.401 28.838 1.00 95.94 95 ASP A C 1
ATOM 770 O O . ASP A 1 95 ? -26.873 0.330 29.476 1.00 95.94 95 ASP A O 1
ATOM 774 N N . GLN A 1 96 ? -25.001 -0.651 28.766 1.00 96.00 96 GLN A N 1
ATOM 775 C CA . GLN A 1 96 ? -25.258 -1.912 29.470 1.00 96.00 96 GLN A CA 1
ATOM 776 C C . GLN A 1 96 ? -25.092 -1.788 30.988 1.00 96.00 96 GLN A C 1
ATOM 778 O O . GLN A 1 96 ? -25.928 -2.304 31.729 1.00 96.00 96 GLN A O 1
ATOM 783 N N . GLU A 1 97 ? -24.046 -1.112 31.461 1.00 95.56 97 GLU A N 1
ATOM 784 C CA . GLU A 1 97 ? -23.796 -0.894 32.889 1.00 95.56 97 GLU A CA 1
ATOM 785 C C . GLU A 1 97 ? -24.902 -0.057 33.531 1.00 95.56 97 GLU A C 1
ATOM 787 O O . GLU A 1 97 ? -25.394 -0.397 34.608 1.00 95.56 97 GLU A O 1
ATOM 792 N N . THR A 1 98 ? -25.338 1.006 32.855 1.00 96.00 98 THR A N 1
ATOM 793 C CA . THR A 1 98 ? -26.449 1.854 33.306 1.00 96.00 98 THR A CA 1
ATOM 794 C C . THR A 1 98 ? -27.761 1.076 33.377 1.00 96.00 98 THR A C 1
ATOM 796 O O . THR A 1 98 ? -28.405 1.082 34.428 1.00 96.00 98 THR A O 1
ATOM 799 N N . ALA A 1 99 ? -28.111 0.320 32.331 1.00 96.19 99 ALA A N 1
ATOM 800 C CA . ALA A 1 99 ? -29.301 -0.533 32.329 1.00 96.19 99 ALA A CA 1
ATOM 801 C C . ALA A 1 99 ? -29.256 -1.612 33.428 1.00 96.19 99 ALA A C 1
ATOM 803 O O . ALA A 1 99 ? -30.260 -1.881 34.094 1.00 96.19 99 ALA A O 1
ATOM 804 N N . LEU A 1 100 ? -28.090 -2.224 33.653 1.00 96.19 100 LEU A N 1
ATOM 805 C CA . LEU A 1 100 ? -27.898 -3.221 34.705 1.00 96.19 100 LEU A CA 1
ATOM 806 C C . LEU A 1 100 ? -28.001 -2.592 36.102 1.00 96.19 100 LEU A C 1
ATOM 808 O O . LEU A 1 100 ? -28.675 -3.147 36.968 1.00 96.19 100 LEU A O 1
ATOM 812 N N . SER A 1 101 ? -27.400 -1.419 36.312 1.00 95.81 101 SER A N 1
ATOM 813 C CA . SER A 1 101 ? -27.500 -0.663 37.564 1.00 95.81 101 SER A CA 1
ATOM 814 C C . SER A 1 101 ? -28.950 -0.302 37.887 1.00 95.81 101 SER A C 1
ATOM 816 O O . SER A 1 101 ? -29.400 -0.473 39.021 1.00 95.81 101 SER A O 1
ATOM 818 N N . GLU A 1 102 ? -29.713 0.144 36.889 1.00 96.38 102 GLU A N 1
ATOM 819 C CA . GLU A 1 102 ? -31.123 0.485 37.060 1.00 96.38 102 GLU A CA 1
ATOM 820 C C . GLU A 1 102 ? -31.976 -0.745 37.394 1.00 96.38 102 GLU A C 1
ATOM 822 O O . GLU A 1 102 ? -32.778 -0.707 38.331 1.00 96.38 102 GLU A O 1
ATOM 827 N N . ARG A 1 103 ? -31.722 -1.877 36.728 1.00 95.94 103 ARG A N 1
ATOM 828 C CA . ARG A 1 103 ? -32.372 -3.155 37.043 1.00 95.94 103 ARG A CA 1
ATOM 829 C C . ARG A 1 103 ? -32.057 -3.631 38.462 1.00 95.94 103 ARG A C 1
ATOM 831 O O . ARG A 1 103 ? -32.964 -4.063 39.170 1.00 95.94 103 ARG A O 1
ATOM 838 N N . ILE A 1 104 ? -30.802 -3.527 38.902 1.00 95.81 104 ILE A N 1
ATOM 839 C CA . ILE A 1 104 ? -30.399 -3.875 40.273 1.00 95.81 104 ILE A CA 1
ATOM 840 C C . ILE A 1 104 ? -31.105 -2.969 41.288 1.00 95.81 104 ILE A C 1
ATOM 842 O O . ILE A 1 104 ? -31.621 -3.465 42.287 1.00 95.81 104 ILE A O 1
ATOM 846 N N . LYS A 1 105 ? -31.190 -1.657 41.028 1.00 96.19 105 LYS A N 1
ATOM 847 C CA . LYS A 1 105 ? -31.916 -0.719 41.899 1.00 96.19 105 LYS A CA 1
ATOM 848 C C . LYS A 1 105 ? -33.396 -1.076 42.022 1.00 96.19 105 LYS A C 1
ATOM 850 O O . LYS A 1 105 ? -33.930 -1.034 43.127 1.00 96.19 105 LYS A O 1
ATOM 855 N N . GLN A 1 106 ? -34.054 -1.435 40.918 1.00 96.50 106 GLN A N 1
ATOM 856 C CA . GLN A 1 106 ? -35.447 -1.895 40.942 1.00 96.50 106 GLN A CA 1
ATOM 857 C C . GLN A 1 106 ? -35.593 -3.186 41.754 1.00 96.50 106 GLN A C 1
ATOM 859 O O . GLN A 1 106 ? -36.416 -3.244 42.661 1.00 96.50 106 GLN A O 1
ATOM 864 N N . MET A 1 107 ? -34.729 -4.178 41.518 1.00 95.25 107 MET A N 1
ATOM 865 C CA . MET A 1 107 ? -34.744 -5.430 42.280 1.00 95.25 107 MET A CA 1
ATOM 866 C C . MET A 1 107 ? -34.511 -5.215 43.781 1.00 95.25 107 MET A C 1
ATOM 868 O O . MET A 1 107 ? -35.168 -5.871 44.587 1.00 95.25 107 MET A O 1
ATOM 872 N N . SER A 1 108 ? -33.616 -4.296 44.165 1.00 95.56 108 SER A N 1
ATOM 873 C CA . SER A 1 108 ? -33.385 -3.940 45.573 1.00 95.56 108 SER A CA 1
ATOM 874 C C . SER A 1 108 ? -34.636 -3.332 46.199 1.00 95.56 108 SER A C 1
ATOM 876 O O . SER A 1 108 ? -35.061 -3.780 47.259 1.00 95.56 108 SER A O 1
ATOM 878 N N . LYS A 1 109 ? -35.282 -2.380 45.512 1.00 96.38 109 LYS A N 1
ATOM 879 C CA . LYS A 1 109 ? -36.539 -1.776 45.980 1.00 96.38 109 LYS A CA 1
ATOM 880 C C . LYS A 1 109 ? -37.649 -2.814 46.149 1.00 96.38 109 LYS A C 1
ATOM 882 O O . LYS A 1 109 ? -38.338 -2.813 47.165 1.00 96.38 109 LYS A O 1
ATOM 887 N N . ASP A 1 110 ? -37.794 -3.730 45.194 1.00 95.44 110 ASP A N 1
ATOM 888 C CA . ASP A 1 110 ? -38.796 -4.799 45.261 1.00 95.44 110 ASP A CA 1
ATOM 889 C C . ASP A 1 110 ? -38.513 -5.797 46.393 1.00 95.44 110 ASP A C 1
ATOM 891 O O . ASP A 1 110 ? -39.440 -6.356 46.988 1.00 95.44 110 ASP A O 1
ATOM 895 N N . ALA A 1 111 ? -37.236 -6.067 46.677 1.00 94.94 111 ALA A N 1
ATOM 896 C CA . ALA A 1 111 ? -36.821 -6.908 47.793 1.00 94.94 111 ALA A CA 1
ATOM 897 C C . ALA A 1 111 ? -37.074 -6.213 49.140 1.00 94.94 111 ALA A C 1
ATOM 899 O O . ALA A 1 111 ? -37.651 -6.827 50.036 1.00 94.94 111 ALA A O 1
ATOM 900 N N . GLU A 1 112 ? -36.728 -4.931 49.268 1.00 95.31 112 GLU A N 1
ATOM 901 C CA . GLU A 1 112 ? -37.002 -4.110 50.454 1.00 95.31 112 GLU A CA 1
ATOM 902 C C . GLU A 1 112 ? -38.505 -4.026 50.749 1.00 95.31 112 GLU A C 1
ATOM 904 O O . GLU A 1 112 ? -38.925 -4.244 51.887 1.00 95.31 112 GLU A O 1
ATOM 909 N N . ALA A 1 113 ? -39.333 -3.797 49.724 1.00 95.44 113 ALA A N 1
ATOM 910 C CA . ALA A 1 113 ? -40.789 -3.779 49.858 1.00 95.44 113 ALA A CA 1
ATOM 911 C C . ALA A 1 113 ? -41.342 -5.137 50.325 1.00 95.44 113 ALA A C 1
ATOM 913 O O . ALA A 1 113 ? -42.191 -5.190 51.217 1.00 95.44 113 ALA A O 1
ATOM 914 N N . ARG A 1 114 ? -40.824 -6.247 49.777 1.00 94.88 114 ARG A N 1
ATOM 915 C CA . ARG A 1 114 ? -41.186 -7.603 50.220 1.00 94.88 114 ARG A CA 1
ATOM 916 C C . ARG A 1 114 ? -40.790 -7.865 51.669 1.00 94.88 114 ARG A C 1
ATOM 918 O O . ARG A 1 114 ? -41.614 -8.373 52.424 1.00 94.88 114 ARG A O 1
ATOM 925 N N . ILE A 1 115 ? -39.570 -7.505 52.068 1.00 94.12 115 ILE A N 1
ATOM 926 C CA . ILE A 1 115 ? -39.093 -7.661 53.450 1.00 94.12 115 ILE A CA 1
ATOM 927 C C . ILE A 1 115 ? -39.973 -6.858 54.407 1.00 94.12 115 ILE A C 1
ATOM 929 O O . ILE A 1 115 ? -40.374 -7.383 55.445 1.00 94.12 115 ILE A O 1
ATOM 933 N N . LYS A 1 116 ? -40.321 -5.616 54.051 1.00 94.69 116 LYS A N 1
ATOM 934 C CA . LYS A 1 116 ? -41.207 -4.779 54.863 1.00 94.69 116 LYS A CA 1
ATOM 935 C C . LYS A 1 116 ? -42.584 -5.426 55.040 1.00 94.69 116 LYS A C 1
ATOM 937 O O . LYS A 1 116 ? -43.035 -5.560 56.171 1.00 94.69 116 LYS A O 1
ATOM 942 N N . GLY A 1 117 ? -43.189 -5.924 53.960 1.00 93.88 117 GLY A N 1
ATOM 943 C CA . GLY A 1 117 ? -44.478 -6.619 54.029 1.00 93.88 117 GLY A CA 1
ATOM 944 C C . GLY A 1 117 ? -44.436 -7.920 54.843 1.00 93.88 117 GLY A C 1
ATOM 945 O O . GLY A 1 117 ? -45.366 -8.209 55.590 1.00 93.88 117 GLY A O 1
ATOM 946 N N . VAL A 1 118 ? -43.353 -8.701 54.750 1.00 93.94 118 VAL A N 1
ATOM 947 C CA . VAL A 1 118 ? -43.163 -9.900 55.590 1.00 93.94 118 VAL A CA 1
ATOM 948 C C . VAL A 1 118 ? -42.990 -9.517 57.059 1.00 93.94 118 VAL A C 1
ATOM 950 O O . VAL A 1 118 ? -43.564 -10.172 57.921 1.00 93.94 118 VAL A O 1
ATOM 953 N N . ARG A 1 119 ? -42.245 -8.447 57.355 1.00 93.31 119 ARG A N 1
ATOM 954 C CA . ARG A 1 119 ? -42.062 -7.950 58.723 1.00 93.31 119 ARG A CA 1
ATOM 955 C C . ARG A 1 119 ? -43.379 -7.479 59.332 1.00 93.31 119 ARG A C 1
ATOM 957 O O . ARG A 1 119 ? -43.655 -7.816 60.473 1.00 93.31 119 ARG A O 1
ATOM 964 N N . GLU A 1 120 ? -44.184 -6.730 58.585 1.00 93.25 120 GLU A N 1
ATOM 965 C CA . GLU A 1 120 ? -45.504 -6.273 59.038 1.00 93.25 120 GLU A CA 1
ATOM 966 C C . GLU A 1 120 ? -46.429 -7.457 59.346 1.00 93.25 120 GLU A C 1
ATOM 968 O O . GLU A 1 120 ? -47.034 -7.487 60.416 1.00 93.25 120 GLU A O 1
ATOM 973 N N . LYS A 1 121 ? -46.463 -8.475 58.473 1.00 92.25 121 LYS A N 1
ATOM 974 C CA . LYS A 1 121 ? -47.210 -9.719 58.725 1.00 92.25 121 LYS A CA 1
ATOM 975 C C . LYS A 1 121 ? -46.698 -10.469 59.950 1.00 92.25 121 LYS A C 1
ATOM 977 O O . LYS A 1 121 ? -47.487 -10.785 60.824 1.00 92.25 121 LYS A O 1
ATOM 982 N N . ALA A 1 122 ? -45.388 -10.683 60.058 1.00 90.62 122 ALA A N 1
ATOM 983 C CA . ALA A 1 122 ? -44.802 -11.380 61.199 1.00 90.62 122 ALA A CA 1
ATOM 984 C C . ALA A 1 122 ? -45.071 -10.647 62.523 1.00 90.62 122 ALA A C 1
ATOM 986 O O . ALA A 1 122 ? -45.355 -11.288 63.528 1.00 90.62 122 ALA A O 1
ATOM 987 N N . MET A 1 123 ? -45.022 -9.310 62.536 1.00 90.69 123 MET A N 1
ATOM 988 C CA . MET A 1 123 ? -45.382 -8.528 63.722 1.00 90.69 123 MET A CA 1
ATOM 989 C C . MET A 1 123 ? -46.865 -8.686 64.065 1.00 90.69 123 MET A C 1
ATOM 991 O O . MET A 1 123 ? -47.179 -8.828 65.241 1.00 90.69 123 MET A O 1
ATOM 995 N N . ALA A 1 124 ? -47.763 -8.694 63.072 1.00 90.56 124 ALA A N 1
ATOM 996 C CA . ALA A 1 124 ? -49.187 -8.954 63.286 1.00 90.56 124 ALA A CA 1
ATOM 997 C C . ALA A 1 124 ? -49.435 -10.369 63.838 1.00 90.56 124 ALA A C 1
ATOM 999 O O . ALA A 1 124 ? -50.143 -10.511 64.832 1.00 90.56 124 ALA A O 1
ATOM 1000 N N . ASP A 1 125 ? -48.785 -11.388 63.271 1.00 89.75 125 ASP A N 1
ATOM 1001 C CA . ASP A 1 125 ? -48.874 -12.77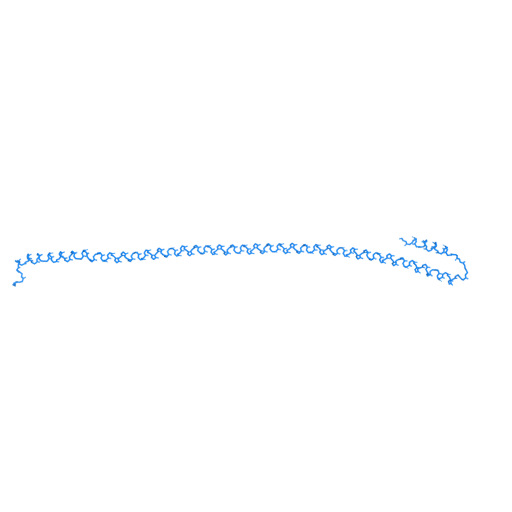6 63.735 1.00 89.75 125 ASP A CA 1
ATOM 1002 C C . ASP A 1 125 ? -48.364 -12.915 65.181 1.00 89.75 125 ASP A C 1
ATOM 1004 O O . ASP A 1 125 ? -48.986 -13.590 65.998 1.00 89.75 125 ASP A O 1
ATOM 1008 N N . VAL A 1 126 ? -47.277 -12.220 65.544 1.00 89.69 126 VAL A N 1
ATOM 1009 C CA . VAL A 1 126 ? -46.786 -12.170 66.933 1.00 89.69 126 VAL A CA 1
ATOM 1010 C C . VAL A 1 126 ? -47.812 -11.528 67.867 1.00 89.69 126 VAL A C 1
ATOM 1012 O O . VAL A 1 126 ? -47.974 -12.024 68.979 1.00 89.69 126 VAL A O 1
ATOM 1015 N N . LYS A 1 127 ? -48.532 -10.474 67.443 1.00 86.06 127 LYS A N 1
ATOM 1016 C CA . LYS A 1 127 ? -49.615 -9.893 68.261 1.00 86.06 127 LYS A CA 1
ATOM 1017 C C . LYS A 1 127 ? -50.713 -10.919 68.525 1.00 86.06 127 LYS A C 1
ATOM 1019 O O . LYS A 1 127 ? -51.134 -11.062 69.666 1.00 86.06 127 LYS A O 1
ATOM 1024 N N . VAL A 1 128 ? -51.141 -11.646 67.491 1.00 89.75 128 VAL A N 1
ATOM 1025 C CA . VAL A 1 128 ? -52.178 -12.683 67.610 1.00 89.75 128 VAL A CA 1
ATOM 1026 C C . VAL A 1 128 ? -51.726 -13.783 68.570 1.00 89.75 128 VAL A C 1
ATOM 1028 O O . VAL A 1 128 ? -52.426 -14.067 69.537 1.00 89.75 128 VAL A O 1
ATOM 1031 N N . ILE A 1 129 ? -50.518 -14.324 68.383 1.00 87.38 129 ILE A N 1
ATOM 1032 C CA . ILE A 1 129 ? -49.961 -15.363 69.263 1.00 87.38 129 ILE A CA 1
ATOM 1033 C C . ILE A 1 129 ? -49.813 -14.852 70.705 1.00 87.38 129 ILE A C 1
ATOM 1035 O O . ILE A 1 129 ? -50.060 -15.598 71.650 1.00 87.38 129 ILE A O 1
ATOM 1039 N N . ALA A 1 130 ? -49.418 -13.591 70.903 1.00 84.62 130 ALA A N 1
ATOM 1040 C CA . ALA A 1 130 ? -49.296 -12.999 72.233 1.00 84.62 130 ALA A CA 1
ATOM 1041 C C . ALA A 1 130 ? -50.656 -12.865 72.934 1.00 84.62 130 ALA A C 1
ATOM 1043 O O . ALA A 1 130 ? -50.747 -13.177 74.121 1.00 84.62 130 ALA A O 1
ATOM 1044 N N . VAL A 1 131 ? -51.707 -12.458 72.212 1.00 83.25 131 VAL A N 1
ATOM 1045 C CA . VAL A 1 131 ? -53.085 -12.402 72.732 1.00 83.25 131 VAL A CA 1
ATOM 1046 C C . VAL A 1 131 ? -53.582 -13.804 73.084 1.00 83.25 131 VAL A C 1
ATOM 1048 O O . VAL A 1 131 ? -54.060 -14.010 74.198 1.00 83.25 131 VAL A O 1
ATOM 1051 N N . GLU A 1 132 ? -53.402 -14.783 72.195 1.00 84.06 132 GLU A N 1
ATOM 1052 C CA . GLU A 1 132 ? -53.781 -16.181 72.446 1.00 84.06 132 GLU A CA 1
ATOM 1053 C C . GLU A 1 132 ? -53.047 -16.762 73.666 1.00 84.06 132 GLU A C 1
ATOM 1055 O O . GLU A 1 132 ? -53.655 -17.415 74.517 1.00 84.06 132 GLU A O 1
ATOM 1060 N N . LEU A 1 133 ? -51.741 -16.499 73.797 1.00 84.56 133 LEU A N 1
ATOM 1061 C CA . LEU A 1 133 ? -50.944 -16.966 74.930 1.00 84.56 133 LEU A CA 1
ATOM 1062 C C . LEU A 1 133 ? -51.349 -16.270 76.236 1.00 84.56 133 LEU A C 1
ATOM 1064 O O . LEU A 1 133 ? -51.426 -16.932 77.273 1.00 84.56 133 LEU A O 1
ATOM 1068 N N . ALA A 1 134 ? -51.625 -14.963 76.203 1.00 78.69 134 ALA A N 1
ATOM 1069 C CA . ALA A 1 134 ? -52.113 -14.217 77.358 1.00 78.69 134 ALA A CA 1
ATOM 1070 C C . ALA A 1 134 ? -53.473 -14.759 77.818 1.00 78.69 134 ALA A C 1
ATOM 1072 O O . ALA A 1 134 ? -53.626 -15.081 78.992 1.00 78.69 134 ALA A O 1
ATOM 1073 N N . GLN A 1 135 ? -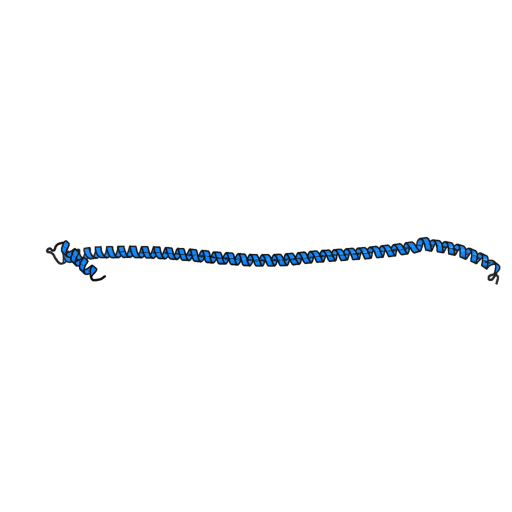54.417 -14.972 76.897 1.00 76.88 135 GLN A N 1
ATOM 1074 C CA . GLN A 1 135 ? -55.717 -15.584 77.190 1.00 76.88 135 GLN A CA 1
ATOM 1075 C C . GLN A 1 135 ? -55.568 -16.993 77.774 1.00 76.88 135 GLN A C 1
ATOM 1077 O O . GLN A 1 135 ? -56.158 -17.293 78.810 1.00 76.88 135 GLN A O 1
ATOM 1082 N N . ALA A 1 136 ? -54.733 -17.847 77.172 1.00 78.81 136 ALA A N 1
ATOM 1083 C CA . ALA A 1 136 ? -54.502 -19.206 77.658 1.00 78.81 136 ALA A CA 1
ATOM 1084 C C . ALA A 1 136 ? -53.832 -19.238 79.043 1.00 78.81 136 ALA A C 1
ATOM 1086 O O . ALA A 1 136 ? -54.136 -20.111 79.857 1.00 78.81 136 ALA A O 1
ATOM 1087 N N . THR A 1 137 ? -52.926 -18.296 79.325 1.00 75.88 137 THR A N 1
ATOM 1088 C CA . THR A 1 137 ? -52.247 -18.193 80.626 1.00 75.88 137 THR A CA 1
ATOM 1089 C C . THR A 1 137 ? -53.194 -17.651 81.693 1.00 75.88 137 THR A C 1
ATOM 1091 O O . THR A 1 137 ? -53.254 -18.216 82.781 1.00 75.88 137 THR A O 1
ATOM 1094 N N . THR A 1 138 ? -53.989 -16.625 81.375 1.00 70.50 138 THR A N 1
ATOM 1095 C CA . THR A 1 138 ? -55.012 -16.069 82.272 1.00 70.50 138 THR A CA 1
ATOM 1096 C C . THR A 1 138 ? -56.101 -17.095 82.569 1.00 70.50 138 THR A C 1
ATOM 1098 O O . THR A 1 138 ? -56.429 -17.279 83.732 1.00 70.50 138 THR A O 1
ATOM 1101 N N . ALA A 1 139 ? -56.576 -17.855 81.578 1.00 69.56 139 ALA A N 1
ATOM 1102 C CA . ALA A 1 139 ? -57.537 -18.943 81.789 1.00 69.56 139 ALA A CA 1
ATOM 1103 C C . ALA A 1 139 ? -56.976 -20.088 82.655 1.00 69.56 139 ALA A C 1
ATOM 1105 O O . ALA A 1 139 ? -57.725 -20.761 83.356 1.00 69.56 139 ALA A O 1
ATOM 1106 N N . LYS A 1 140 ? -55.655 -20.319 82.625 1.00 70.00 140 LYS A N 1
ATOM 1107 C CA . LYS A 1 140 ? -54.984 -21.295 83.501 1.00 70.00 140 LYS A CA 1
ATOM 1108 C C . LYS A 1 140 ? -54.713 -20.775 84.912 1.00 70.00 140 LYS A C 1
ATOM 1110 O O . LYS A 1 140 ? -54.561 -21.588 85.818 1.00 70.00 140 LYS A O 1
ATOM 1115 N N . LEU A 1 141 ? -54.561 -19.461 85.078 1.00 61.12 141 LEU A N 1
ATOM 1116 C CA . LEU A 1 141 ? -54.210 -18.826 86.352 1.00 61.12 141 LEU A CA 1
ATOM 1117 C C . LEU A 1 141 ? -55.454 -18.383 87.138 1.00 61.12 141 LEU A C 1
ATOM 1119 O O . LEU A 1 141 ? -55.450 -18.433 88.364 1.00 61.12 141 LEU A O 1
ATOM 1123 N N . PHE A 1 142 ? -56.512 -17.990 86.429 1.00 54.00 142 PHE A N 1
ATOM 1124 C CA . PHE A 1 142 ? -57.813 -17.611 86.961 1.00 54.00 142 PHE A CA 1
ATOM 1125 C C . PHE A 1 142 ? -58.837 -18.667 86.557 1.00 54.00 142 PHE A C 1
ATOM 1127 O O . PHE A 1 142 ? -59.537 -18.539 85.557 1.00 54.00 142 PHE A O 1
ATOM 1134 N N . GLU A 1 143 ? -58.966 -19.703 87.380 1.00 48.16 143 GLU A N 1
ATOM 1135 C CA . GLU A 1 143 ? -60.101 -20.634 87.336 1.00 48.16 143 GLU A CA 1
ATOM 1136 C C . GLU A 1 143 ? -61.400 -19.976 87.863 1.00 48.16 143 GLU A C 1
ATOM 1138 O O . GLU A 1 143 ? -62.310 -20.663 88.309 1.00 48.16 143 GLU A O 1
ATOM 1143 N N . GLU A 1 144 ? -61.510 -18.640 87.816 1.00 50.22 144 GLU A N 1
ATOM 1144 C CA . GLU A 1 144 ? -62.764 -17.920 88.036 1.00 50.22 144 GLU A CA 1
ATOM 1145 C C . GLU A 1 144 ? -62.717 -16.494 87.441 1.00 50.22 144 GLU A C 1
ATOM 1147 O O . GLU A 1 144 ? -62.014 -15.613 87.926 1.00 50.22 144 GLU A O 1
ATOM 1152 N N . VAL A 1 145 ? -63.461 -16.333 86.338 1.00 51.38 145 VAL A N 1
ATOM 1153 C CA . VAL A 1 145 ? -64.073 -15.125 85.743 1.00 51.38 145 VAL A CA 1
ATOM 1154 C C . VAL A 1 145 ? -63.295 -13.791 85.809 1.00 51.38 145 VAL A C 1
ATOM 1156 O O . VAL A 1 145 ? -63.354 -13.077 86.804 1.00 51.38 145 VAL A O 1
ATOM 1159 N N . SER A 1 146 ? -62.760 -13.341 84.663 1.00 43.62 146 SER A N 1
ATOM 1160 C CA . SER A 1 146 ? -62.893 -11.928 84.254 1.00 43.62 146 SER A CA 1
ATOM 1161 C C . SER A 1 146 ? -63.051 -11.803 82.734 1.00 43.62 146 SER A C 1
ATOM 1163 O O . SER A 1 146 ? -62.554 -12.636 81.977 1.00 43.62 146 SER A O 1
ATOM 1165 N N . SER A 1 147 ? -63.837 -10.814 82.308 1.00 55.41 147 SER A N 1
ATOM 1166 C CA . SER A 1 147 ? -64.437 -10.701 80.973 1.00 55.41 147 SER A CA 1
ATOM 1167 C C . SER A 1 147 ? -63.435 -10.405 79.844 1.00 55.41 147 SER A C 1
ATOM 1169 O O . SER A 1 147 ? -62.446 -9.701 80.045 1.00 55.41 147 SER A O 1
ATOM 1171 N N . GLU A 1 148 ? -63.733 -10.915 78.641 1.00 54.16 148 GLU A N 1
ATOM 1172 C CA . GLU A 1 148 ? -62.927 -10.795 77.408 1.00 54.16 148 GLU A CA 1
ATOM 1173 C C . GLU A 1 148 ? -62.544 -9.351 77.023 1.00 54.16 148 GLU A C 1
ATOM 1175 O O . GLU A 1 148 ? -61.507 -9.150 76.390 1.00 54.16 148 GLU A O 1
ATOM 1180 N N . GLU A 1 149 ? -63.328 -8.345 77.424 1.00 56.12 149 GLU A N 1
ATOM 1181 C CA . GLU A 1 149 ? -63.084 -6.933 77.086 1.00 56.12 149 GLU A CA 1
ATOM 1182 C C . GLU A 1 149 ? -61.934 -6.294 77.890 1.00 56.12 149 GLU A C 1
ATOM 1184 O O . GLU A 1 149 ? -61.215 -5.447 77.360 1.00 56.12 149 GLU A O 1
ATOM 1189 N N . GLU A 1 150 ? -61.694 -6.711 79.139 1.00 57.44 150 GLU A N 1
ATOM 1190 C CA . GLU A 1 150 ? -60.614 -6.141 79.969 1.00 57.44 150 GLU A CA 1
ATOM 1191 C C . GLU A 1 150 ? -59.226 -6.610 79.516 1.00 57.44 150 GLU A C 1
ATOM 1193 O O . GLU A 1 150 ? -58.260 -5.848 79.555 1.00 57.44 150 GLU A O 1
ATOM 1198 N N . VAL A 1 151 ? -59.118 -7.852 79.037 1.00 59.34 151 VAL A N 1
ATOM 1199 C CA . VAL A 1 151 ? -57.839 -8.426 78.590 1.00 59.34 151 VAL A CA 1
ATOM 1200 C C . VAL A 1 151 ? -57.378 -7.796 77.272 1.00 59.34 151 VAL A C 1
ATOM 1202 O O . VAL A 1 151 ? -56.181 -7.586 77.084 1.00 59.34 151 VAL A O 1
ATOM 1205 N N . LEU A 1 152 ? -58.310 -7.450 76.377 1.00 60.41 152 LEU A N 1
ATOM 1206 C CA . LEU A 1 152 ? -57.994 -6.766 75.119 1.00 60.41 152 LEU A CA 1
ATOM 1207 C C . LEU A 1 152 ? -57.451 -5.348 75.357 1.00 60.41 152 LEU A C 1
ATOM 1209 O O . LEU A 1 152 ? -56.416 -5.004 74.788 1.00 60.41 152 LEU A O 1
ATOM 1213 N N . ASN A 1 153 ? -58.070 -4.575 76.255 1.00 63.09 153 ASN A N 1
ATOM 1214 C CA . ASN A 1 153 ? -57.620 -3.213 76.570 1.00 63.09 153 ASN A CA 1
ATOM 1215 C C . ASN A 1 153 ? -56.234 -3.177 77.235 1.00 63.09 153 ASN A C 1
ATOM 1217 O O . ASN A 1 153 ? -55.396 -2.359 76.862 1.00 63.09 153 ASN A O 1
ATOM 1221 N N . VAL A 1 154 ? -55.950 -4.082 78.180 1.00 64.75 154 VAL A N 1
ATOM 1222 C CA . VAL A 1 154 ? -54.647 -4.105 78.876 1.00 64.75 154 VAL A CA 1
ATOM 1223 C C . VAL A 1 154 ? -53.511 -4.524 77.936 1.00 64.75 154 VAL A C 1
ATOM 1225 O O . VAL A 1 154 ? -52.389 -4.030 78.051 1.00 64.75 154 VAL A O 1
ATOM 1228 N N . VAL A 1 155 ? -53.778 -5.418 76.978 1.00 63.41 155 VAL A N 1
ATOM 1229 C CA . VAL A 1 155 ? -52.767 -5.816 75.988 1.00 63.41 155 VAL A CA 1
ATOM 1230 C C . VAL A 1 155 ? -52.521 -4.705 74.962 1.00 63.41 155 VAL A C 1
ATOM 1232 O O . VAL A 1 155 ? -51.369 -4.516 74.573 1.00 63.41 155 VAL A O 1
ATOM 1235 N N . GLU A 1 156 ? -53.539 -3.943 74.549 1.00 65.12 156 GLU A N 1
ATOM 1236 C CA . GLU A 1 156 ? -53.340 -2.771 73.681 1.00 65.12 156 GLU A CA 1
ATOM 1237 C C . GLU A 1 156 ? -52.536 -1.658 74.372 1.00 65.12 156 GLU A C 1
ATOM 1239 O O . GLU A 1 156 ? -51.586 -1.150 73.774 1.00 65.12 156 GLU A O 1
ATOM 1244 N N . GLU A 1 157 ? -52.812 -1.354 75.643 1.00 66.81 157 GLU A N 1
ATOM 1245 C CA . GLU A 1 157 ? -52.108 -0.309 76.405 1.00 66.81 157 GLU A CA 1
ATOM 1246 C C . GLU A 1 157 ? -50.612 -0.631 76.604 1.00 66.81 157 GLU A C 1
ATOM 1248 O O . GLU A 1 157 ? -49.740 0.199 76.337 1.00 66.81 157 GLU A O 1
ATOM 1253 N N . VAL A 1 158 ? -50.277 -1.879 76.957 1.00 63.94 158 VAL A N 1
ATOM 1254 C CA . VAL A 1 158 ? -48.875 -2.328 77.114 1.00 63.94 158 VAL A CA 1
ATOM 1255 C C . VAL A 1 158 ? -48.124 -2.371 75.773 1.00 63.94 158 VAL A C 1
ATOM 1257 O O . VAL A 1 158 ? -46.891 -2.289 75.731 1.00 63.94 158 VAL A O 1
ATOM 1260 N N . MET A 1 159 ? -48.851 -2.506 74.663 1.00 58.16 159 MET A N 1
ATOM 1261 C CA . MET A 1 159 ? -48.284 -2.530 73.316 1.00 58.16 159 MET A CA 1
ATOM 1262 C C . ME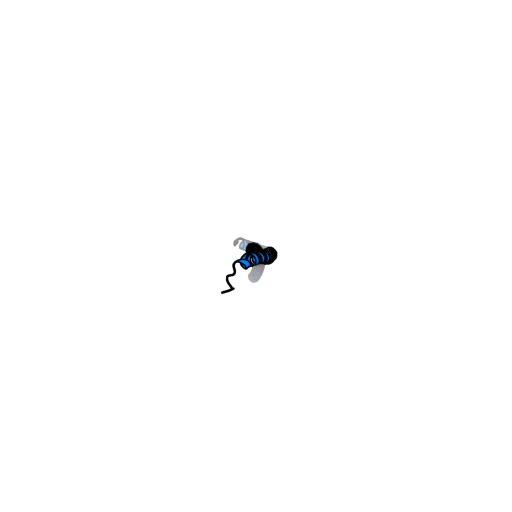T A 1 159 ? -48.062 -1.126 72.733 1.00 58.16 159 MET A C 1
ATOM 1264 O O . MET A 1 159 ? -47.167 -0.981 71.900 1.00 58.16 159 MET A O 1
ATOM 1268 N N . GLU A 1 160 ? -48.813 -0.105 73.161 1.00 56.09 160 GLU A N 1
ATOM 1269 C CA . GLU A 1 160 ? -48.572 1.299 72.789 1.00 56.09 160 GLU A CA 1
ATOM 1270 C C . GLU A 1 160 ? -47.429 1.942 73.590 1.00 56.09 160 GLU A C 1
ATOM 1272 O O . GLU A 1 160 ? -46.671 2.733 73.035 1.00 56.09 160 GLU A O 1
ATOM 1277 N N . GLU A 1 161 ? -47.222 1.557 74.853 1.00 50.84 161 GLU A N 1
ATOM 1278 C CA . GLU A 1 161 ? -46.177 2.144 75.713 1.00 50.84 161 GLU A CA 1
ATOM 1279 C C . GLU A 1 161 ? -44.733 1.751 75.307 1.00 50.84 161 GLU A C 1
ATOM 1281 O O . GLU A 1 161 ? -43.758 2.328 75.792 1.00 50.84 161 GLU A O 1
ATOM 1286 N N . LYS A 1 162 ? -44.562 0.769 74.406 1.00 43.16 162 LYS A N 1
ATOM 1287 C CA . LYS A 1 162 ? -43.243 0.246 73.985 1.00 43.16 162 LYS A CA 1
ATOM 1288 C C . LYS A 1 162 ? -42.857 0.483 72.517 1.00 43.16 162 LYS A C 1
ATOM 1290 O O . LYS A 1 162 ? -41.845 -0.080 72.083 1.00 43.16 162 LYS A O 1
ATOM 1295 N N . VAL A 1 163 ? -43.607 1.294 71.767 1.00 36.06 163 VAL A N 1
ATOM 1296 C CA . VAL A 1 163 ? -43.196 1.797 70.435 1.00 36.06 163 VAL A CA 1
ATOM 1297 C C . VAL A 1 163 ? -42.419 3.100 70.584 1.00 36.06 163 VAL A C 1
ATOM 1299 O O . VAL A 1 163 ? -41.352 3.203 69.936 1.00 36.06 163 VAL A O 1
#

pLDDT: mean 87.1, std 15.1, range [36.06, 97.62]

Radius of gyration: 64.3 Å; chains: 1; bounding box: 129×33×163 Å

Sequence (163 aa):
MPQLDFATFPTQLFWLLISFSILYCIIWRTVIPRISNVMEERQSRVNGDLERANNLQAEAKMVLNSYEKALTDGRSEAQNLLKETALKIAKRQIDQETALSERIKQMSKDAEARIKGVREKAMADVKVIAVELAQATTAKLFEEVSSEEEVLNVVEEVMEEKV

Foldseek 3Di:
DVPPDPVCVVVVVVVVVVVVVVVVVCCVVPVVVVVVVVVVVVVVVVVVVVVVVVVVVVVVVVVVVVVVVVVVVVVVVVVVVVVVVVVVVVVVVVVVVVVVVVVVVVVVVVVVVVVVVVVVVVVVVVLVVVLVVQVVVCVVVDVDDDDPVVSVVVSVVVVVVPD

Secondary structure (DSSP, 8-state):
-TT--GGGHHHHHHHHHHHHHHHHHHIIIIIHHHHHHHHHHHHHHHHHHHHHHHHHHHHHHHHHHHHHHHHHHHHHHHHHHHHHHHHHHHHHHHHHHHHHHHHHHHHHHHHHHHHHHHHHHHHHHHHHHHHHHHHHHHHHH-SS---HHHHHHHHHHHHHTT-